Protein AF-A0A1F5YHY7-F1 (afdb_monomer)

Secondary structure (DSSP, 8-state):
-GGGS-HHHHHHHHHHHHHH-SSEEEEEEE-HHHHHHHHHHHHHHHHHHHSS--HHHHHHHHH-PPPHHHHHHHHHHHHHHTT--EEEEEEEEEEHHHHHHHHHHHT---HHHHHIIIIIGGGGHHHHGGG-PSSEEEEEEEEEE-

Organism: NCBI:txid1798369

Radius of gyration: 17.19 Å; Cα contacts (8 Å, |Δi|>4): 206; chains: 1; bounding box: 33×36×45 Å

Nearest PDB structures (foldseek):
  7ebx-assembly1_A  TM=3.531E-01  e=6.482E-02  Bombyx mori

Structure (mmCIF, N/CA/C/O backbone):
data_AF-A0A1F5YHY7-F1
#
_entry.id   AF-A0A1F5YHY7-F1
#
loop_
_atom_site.group_PDB
_atom_site.id
_atom_site.type_symbol
_atom_site.label_atom_id
_atom_site.label_alt_id
_atom_site.label_comp_id
_atom_site.label_asym_id
_atom_site.label_entity_id
_atom_site.label_seq_id
_atom_site.pdbx_PDB_ins_code
_atom_site.Cartn_x
_atom_site.Cartn_y
_atom_site.Cartn_z
_atom_site.occupancy
_atom_site.B_iso_or_equiv
_atom_site.auth_seq_id
_atom_site.auth_comp_id
_atom_site.auth_asym_id
_atom_site.auth_atom_id
_atom_site.pdbx_PDB_model_num
ATOM 1 N N . MET A 1 1 ? -6.661 -0.088 -2.909 1.00 76.06 1 MET A N 1
ATOM 2 C CA . MET A 1 1 ? -7.968 0.614 -2.941 1.00 76.06 1 MET A CA 1
ATOM 3 C C . MET A 1 1 ? -7.874 2.089 -2.531 1.00 76.06 1 MET A C 1
ATOM 5 O O . MET A 1 1 ? -8.292 2.931 -3.315 1.00 76.06 1 MET A O 1
ATOM 9 N N . LEU A 1 2 ? -7.390 2.433 -1.329 1.00 89.44 2 LEU A N 1
ATOM 10 C CA . LEU A 1 2 ? -7.372 3.826 -0.836 1.00 89.44 2 LEU A CA 1
ATOM 11 C C . LEU A 1 2 ? -6.426 4.746 -1.632 1.00 89.44 2 LEU A C 1
ATOM 13 O O . LEU A 1 2 ? -6.673 5.943 -1.764 1.00 89.44 2 LEU A O 1
ATOM 17 N N . GLU A 1 3 ? -5.363 4.171 -2.178 1.00 88.19 3 GLU A N 1
ATOM 18 C CA . GLU A 1 3 ? -4.367 4.778 -3.060 1.00 88.19 3 GLU A CA 1
ATOM 19 C C . GLU A 1 3 ? -4.933 5.197 -4.430 1.00 88.19 3 GLU A C 1
ATOM 21 O O . GLU A 1 3 ? -4.347 6.039 -5.103 1.00 88.19 3 GLU A O 1
ATOM 26 N N . HIS A 1 4 ? -6.119 4.699 -4.802 1.00 90.69 4 HIS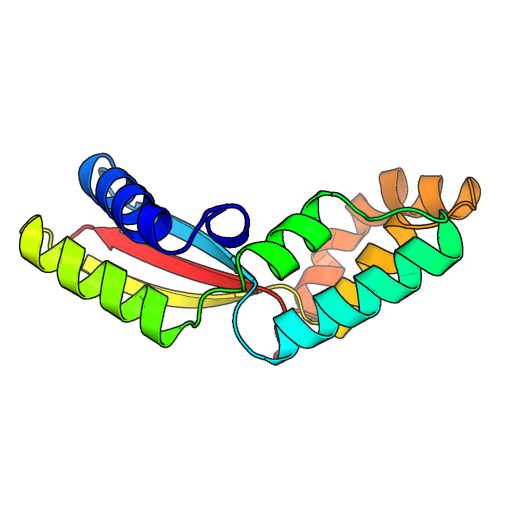 A N 1
ATOM 27 C CA . HIS A 1 4 ? -6.856 5.109 -6.005 1.00 90.69 4 HIS A CA 1
ATOM 28 C C . HIS A 1 4 ? -7.926 6.173 -5.720 1.00 90.69 4 HIS A C 1
ATOM 30 O O . HIS A 1 4 ? -8.725 6.498 -6.595 1.00 90.69 4 HIS A O 1
ATOM 36 N N . MET A 1 5 ? -7.981 6.696 -4.492 1.00 91.38 5 MET A N 1
ATOM 37 C CA . MET A 1 5 ? -8.973 7.681 -4.068 1.00 91.38 5 MET A CA 1
ATOM 38 C C . MET A 1 5 ? -8.293 8.982 -3.646 1.00 91.38 5 MET A C 1
ATOM 40 O O . MET A 1 5 ? -7.256 8.966 -2.973 1.00 91.38 5 MET A O 1
ATOM 44 N N . GLU A 1 6 ? -8.930 10.111 -3.969 1.00 90.00 6 GLU A N 1
ATOM 45 C CA . GLU A 1 6 ? -8.561 11.419 -3.423 1.00 90.00 6 GLU A CA 1
ATOM 46 C C . GLU A 1 6 ? -8.558 11.392 -1.890 1.00 90.00 6 GLU A C 1
ATOM 48 O O . GLU A 1 6 ? -9.425 10.771 -1.268 1.00 90.00 6 GLU A O 1
ATOM 53 N N . SER A 1 7 ? -7.618 12.119 -1.280 1.00 86.31 7 SER A N 1
ATOM 54 C CA . SER A 1 7 ? -7.404 12.123 0.175 1.00 86.31 7 SER A CA 1
ATOM 55 C C . SER A 1 7 ? -8.697 12.350 0.977 1.00 86.31 7 SER A C 1
ATOM 57 O O . SER A 1 7 ? -8.995 11.592 1.900 1.00 86.31 7 SER A O 1
ATOM 59 N N . LYS A 1 8 ? -9.541 13.301 0.542 1.00 88.44 8 LYS A N 1
ATOM 60 C CA . LYS A 1 8 ? -10.834 13.633 1.173 1.00 88.44 8 LYS A CA 1
ATOM 61 C C . LYS A 1 8 ? -11.843 12.475 1.223 1.00 88.44 8 LYS A C 1
ATOM 63 O O . LYS A 1 8 ? -12.742 12.480 2.059 1.00 88.44 8 LYS A O 1
ATOM 68 N N . ASN A 1 9 ? -11.720 11.491 0.331 1.00 93.62 9 ASN A N 1
ATOM 69 C CA . ASN A 1 9 ? -12.654 10.368 0.233 1.00 93.62 9 ASN A CA 1
ATOM 70 C C . ASN A 1 9 ? -12.174 9.132 1.005 1.00 93.62 9 ASN A C 1
ATOM 72 O O . ASN A 1 9 ? -12.981 8.251 1.299 1.00 93.62 9 ASN A O 1
ATOM 76 N N . ARG A 1 10 ? -10.884 9.063 1.363 1.00 93.38 10 ARG A N 1
ATOM 77 C CA . ARG A 1 10 ? -10.297 7.910 2.069 1.00 93.38 10 ARG A CA 1
ATOM 78 C C . ARG A 1 10 ? -10.941 7.697 3.425 1.00 93.38 10 ARG A C 1
ATOM 80 O O . ARG A 1 10 ? -11.286 6.577 3.773 1.00 93.38 10 ARG A O 1
ATOM 87 N N . GLU A 1 11 ? -11.137 8.780 4.165 1.00 94.62 11 GLU A N 1
ATOM 8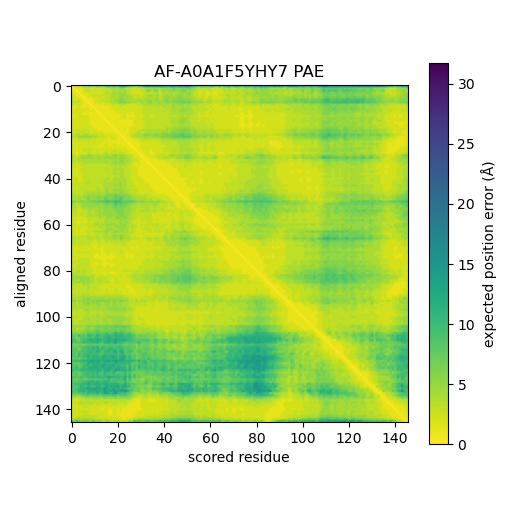8 C CA . GLU A 1 11 ? -11.760 8.724 5.482 1.00 94.62 11 GLU A CA 1
ATOM 89 C C . GLU A 1 11 ? -13.199 8.215 5.417 1.00 94.62 11 GLU A C 1
ATOM 91 O O . GLU A 1 11 ? -13.557 7.321 6.176 1.00 94.62 11 GLU A O 1
ATOM 96 N N . LYS A 1 12 ? -14.000 8.719 4.471 1.00 95.25 12 LYS A N 1
ATOM 97 C CA . LYS A 1 12 ? -15.372 8.238 4.260 1.00 95.25 12 LYS A CA 1
ATOM 98 C C . LYS A 1 12 ? -15.390 6.745 3.932 1.00 95.25 12 LYS A C 1
ATOM 100 O O . LYS A 1 12 ? -16.184 6.008 4.503 1.00 95.25 12 LYS A O 1
ATOM 105 N N . ALA A 1 13 ? -14.479 6.291 3.069 1.00 96.06 13 ALA A N 1
ATOM 106 C CA . ALA A 1 13 ? -14.358 4.877 2.723 1.00 96.06 13 ALA A CA 1
ATOM 107 C C . ALA A 1 13 ? -14.001 4.012 3.943 1.00 96.06 13 ALA A C 1
ATOM 109 O O . ALA A 1 13 ? -14.658 3.004 4.187 1.00 96.06 13 ALA A O 1
ATOM 110 N N . VAL A 1 14 ? -13.007 4.420 4.740 1.00 96.50 14 VAL A N 1
ATOM 111 C CA . VAL A 1 14 ? -12.633 3.710 5.977 1.00 96.50 14 VAL A CA 1
ATOM 112 C C . VAL A 1 14 ? -13.783 3.724 6.989 1.00 96.50 14 VAL A C 1
ATOM 114 O O . VAL A 1 14 ? -14.042 2.708 7.629 1.00 96.50 14 VAL A O 1
ATOM 117 N N . GLY A 1 15 ? -14.503 4.841 7.107 1.00 96.62 15 GLY A N 1
ATOM 118 C CA . GLY A 1 15 ? -15.661 4.977 7.991 1.00 96.62 15 GLY A CA 1
ATOM 119 C C . GLY A 1 15 ? -16.765 3.996 7.632 1.00 96.62 15 GLY A C 1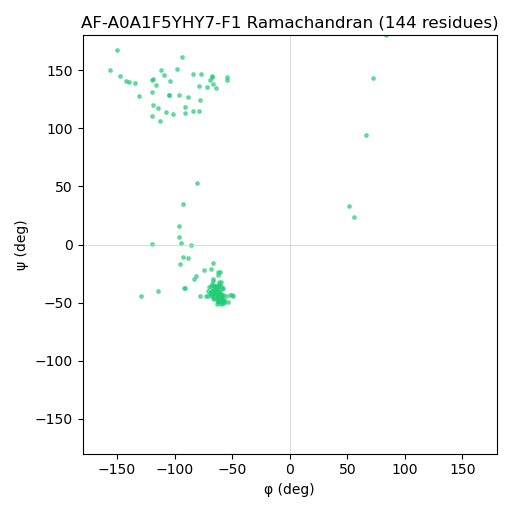
ATOM 120 O O . GLY A 1 15 ? -17.240 3.267 8.500 1.00 96.62 15 GLY A O 1
ATOM 121 N N . GLU A 1 16 ? -17.098 3.895 6.347 1.00 97.56 16 GLU A N 1
ATOM 122 C CA . GLU A 1 16 ? -18.086 2.929 5.874 1.00 97.56 16 GLU A CA 1
ATOM 123 C C . GLU A 1 16 ? -17.627 1.485 6.078 1.00 97.56 16 GLU A C 1
ATOM 125 O O . GLU A 1 16 ? -18.414 0.676 6.565 1.00 97.56 16 GLU A O 1
ATOM 130 N N . MET A 1 17 ? -16.354 1.161 5.814 1.00 96.81 17 MET A N 1
ATOM 131 C CA . MET A 1 17 ? -15.801 -0.170 6.107 1.00 96.81 17 MET A CA 1
ATOM 132 C C . MET A 1 17 ? -15.962 -0.534 7.586 1.00 96.81 17 MET A C 1
ATOM 134 O O . MET A 1 17 ? -16.439 -1.622 7.908 1.00 96.81 17 MET A O 1
ATOM 138 N N . LEU A 1 18 ? -15.598 0.382 8.488 1.00 96.88 18 LEU A N 1
ATOM 139 C CA . LEU A 1 18 ? -15.740 0.186 9.928 1.00 96.88 18 LEU A CA 1
ATOM 140 C C . LEU A 1 18 ? -17.207 0.085 10.341 1.00 96.88 18 LEU A C 1
ATOM 142 O O . LEU A 1 18 ? -17.525 -0.741 11.193 1.00 96.88 18 LEU A O 1
ATOM 146 N N . ARG A 1 19 ? -18.109 0.873 9.745 1.00 97.06 19 ARG A N 1
ATOM 147 C CA . ARG A 1 19 ? -19.549 0.859 10.040 1.00 97.06 19 ARG A CA 1
ATOM 148 C C . ARG A 1 19 ? -20.175 -0.489 9.693 1.00 97.06 19 ARG A C 1
ATOM 150 O O . ARG A 1 19 ? -20.827 -1.081 10.555 1.00 97.06 19 ARG A O 1
ATOM 157 N N . VAL A 1 20 ? -19.946 -0.985 8.475 1.00 96.69 20 VAL A N 1
ATOM 158 C CA . VAL A 1 20 ? -20.611 -2.191 7.943 1.00 96.69 20 VAL A CA 1
ATOM 159 C C . VAL A 1 20 ? -19.983 -3.498 8.417 1.00 96.69 20 VAL A C 1
ATOM 161 O O . VAL A 1 20 ? -20.668 -4.520 8.486 1.00 96.69 20 VAL A O 1
ATOM 164 N N . ALA A 1 21 ? -18.692 -3.496 8.753 1.00 96.94 21 ALA A N 1
ATOM 165 C CA . ALA A 1 21 ? -18.020 -4.707 9.192 1.00 96.94 21 ALA A CA 1
ATOM 166 C C . ALA A 1 21 ? -18.563 -5.204 10.539 1.00 96.94 21 ALA A C 1
ATOM 168 O O . ALA A 1 21 ? -18.793 -4.431 11.475 1.00 96.94 21 ALA A O 1
ATOM 169 N N . ARG A 1 22 ? -18.743 -6.529 10.627 1.00 93.94 22 ARG A N 1
ATOM 170 C CA . ARG A 1 22 ? -19.219 -7.214 11.839 1.00 93.94 22 ARG A CA 1
ATOM 171 C C . ARG A 1 22 ? -18.094 -7.686 12.756 1.00 93.94 22 ARG 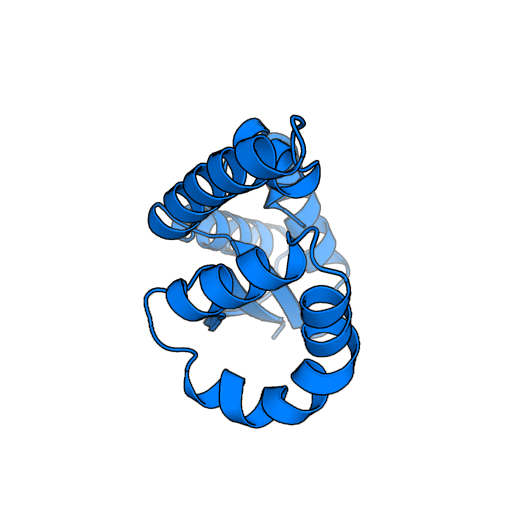A C 1
ATOM 173 O O . ARG A 1 22 ? -18.266 -7.648 13.962 1.00 93.94 22 ARG A O 1
ATOM 180 N N . LYS A 1 23 ? -16.980 -8.163 12.191 1.00 96.25 23 LYS A N 1
ATOM 181 C CA . LYS A 1 23 ? -15.883 -8.784 12.960 1.00 96.25 23 LYS A CA 1
ATOM 182 C C . LYS A 1 23 ? -14.511 -8.205 12.651 1.00 96.25 23 LYS A C 1
ATOM 184 O O . LYS A 1 23 ? -13.731 -7.972 13.562 1.00 96.25 23 LYS A O 1
ATOM 189 N N . LYS A 1 24 ? -14.198 -7.994 11.371 1.00 97.38 24 LYS A N 1
ATOM 190 C CA . LYS A 1 24 ? -12.856 -7.590 10.952 1.00 97.38 24 LYS A CA 1
ATOM 191 C C . LYS A 1 24 ? -12.904 -6.699 9.723 1.00 97.38 24 LYS A C 1
ATOM 193 O O . LYS A 1 24 ? -13.729 -6.919 8.837 1.00 97.38 24 LYS A O 1
ATOM 198 N N . VAL A 1 25 ? -11.995 -5.734 9.664 1.00 97.50 25 VAL A N 1
ATOM 199 C CA . VAL A 1 25 ? -11.676 -4.957 8.463 1.00 97.50 25 VAL A CA 1
ATOM 200 C C . VAL A 1 25 ? -10.208 -5.194 8.131 1.00 97.50 25 VAL A C 1
ATOM 202 O O . VAL A 1 25 ? 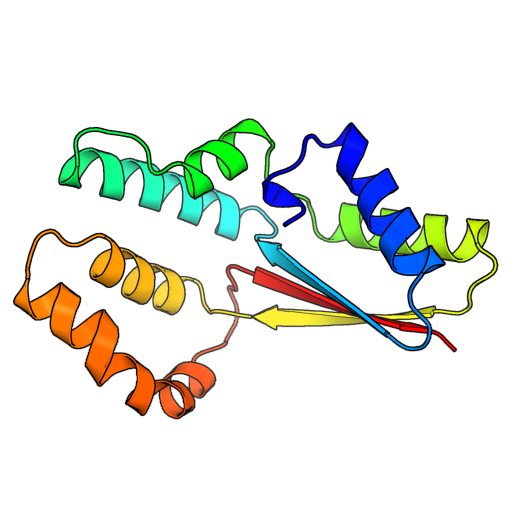-9.349 -5.109 9.007 1.00 97.50 25 VAL A O 1
ATOM 205 N N . ILE A 1 26 ? -9.920 -5.505 6.868 1.00 96.94 26 ILE A N 1
ATOM 206 C CA . ILE A 1 26 ? -8.555 -5.668 6.365 1.00 96.94 26 ILE A CA 1
ATOM 207 C C . ILE A 1 26 ? -8.338 -4.624 5.279 1.00 96.94 26 ILE A C 1
ATOM 209 O O . ILE A 1 26 ? -9.048 -4.614 4.276 1.00 96.94 26 ILE A O 1
ATOM 213 N N . ILE A 1 27 ? -7.358 -3.747 5.480 1.00 96.00 27 ILE A N 1
ATOM 214 C CA . ILE A 1 27 ? -7.004 -2.705 4.517 1.00 96.00 27 ILE A CA 1
ATOM 215 C C . ILE A 1 27 ? -5.556 -2.924 4.096 1.00 96.00 27 ILE A C 1
ATOM 217 O O . ILE A 1 27 ? -4.640 -2.727 4.889 1.00 96.00 27 ILE A O 1
ATOM 221 N N . ALA A 1 28 ? -5.351 -3.334 2.847 1.00 94.50 28 ALA A N 1
ATOM 222 C CA . ALA A 1 28 ? -4.030 -3.467 2.245 1.00 94.50 28 ALA A CA 1
ATOM 223 C C . ALA A 1 28 ? -3.793 -2.311 1.271 1.00 94.50 28 ALA A C 1
ATOM 225 O O . ALA A 1 28 ? -4.634 -2.039 0.410 1.00 94.50 28 ALA A O 1
ATOM 226 N N . LEU A 1 29 ? -2.665 -1.623 1.425 1.00 94.50 29 LEU A N 1
ATOM 227 C CA . LEU A 1 29 ? -2.324 -0.459 0.611 1.00 94.50 29 LEU A CA 1
ATOM 228 C C . LEU A 1 29 ? -0.806 -0.224 0.556 1.00 94.50 29 LEU A C 1
ATOM 230 O O . LEU A 1 29 ? -0.111 -0.530 1.532 1.00 94.50 29 LEU A O 1
ATOM 234 N N . PRO A 1 30 ? -0.283 0.340 -0.545 1.00 94.50 30 PRO A N 1
ATOM 235 C CA . PRO A 1 30 ? 1.075 0.857 -0.579 1.00 94.50 30 PRO A CA 1
ATOM 236 C C . PRO A 1 30 ? 1.225 2.038 0.387 1.00 94.50 30 PRO A C 1
ATOM 238 O O . PRO A 1 30 ? 0.354 2.908 0.454 1.00 94.50 30 PRO A O 1
ATOM 241 N N . CYS A 1 31 ? 2.303 2.047 1.175 1.00 92.12 31 CYS A N 1
ATOM 242 C CA . CYS A 1 31 ? 2.499 3.035 2.238 1.00 92.12 31 CYS A CA 1
ATOM 243 C C . CYS A 1 31 ? 3.948 3.528 2.322 1.00 92.12 31 CYS A C 1
ATOM 245 O O . CYS A 1 31 ? 4.896 2.747 2.275 1.00 92.12 31 CYS A O 1
ATOM 247 N N . GLY A 1 32 ? 4.109 4.831 2.560 1.00 88.19 32 GLY A N 1
ATOM 248 C CA . GLY A 1 32 ? 5.395 5.438 2.897 1.00 88.19 32 GLY A CA 1
ATOM 249 C C . GLY A 1 32 ? 6.286 5.779 1.698 1.00 88.19 32 GLY A C 1
ATOM 250 O O . GLY A 1 32 ? 5.938 5.588 0.533 1.00 88.19 32 GLY A O 1
ATOM 251 N N . LYS A 1 33 ? 7.465 6.337 2.004 1.00 91.00 33 LYS A N 1
ATOM 252 C CA . LYS A 1 33 ? 8.389 6.898 1.001 1.00 91.00 33 LYS A CA 1
ATOM 253 C C . LYS A 1 33 ? 8.960 5.848 0.050 1.00 91.00 33 LYS A C 1
ATOM 255 O O . LYS A 1 33 ? 9.152 6.140 -1.122 1.00 91.00 33 LYS A O 1
ATOM 260 N N . GLN A 1 34 ? 9.224 4.643 0.547 1.00 91.69 34 GLN A N 1
ATOM 261 C CA . G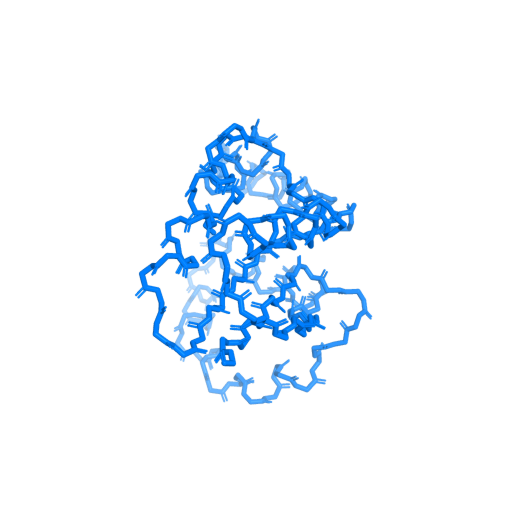LN A 1 34 ? 9.822 3.583 -0.263 1.00 91.69 34 GLN A CA 1
ATOM 262 C C . GLN A 1 34 ? 8.830 3.041 -1.300 1.00 91.69 34 GLN A C 1
ATOM 264 O O . GLN A 1 34 ? 9.205 2.861 -2.452 1.00 91.69 34 GLN A O 1
ATOM 269 N N . ALA A 1 35 ? 7.554 2.878 -0.929 1.00 93.50 35 ALA A N 1
ATOM 270 C CA . ALA A 1 35 ? 6.505 2.514 -1.878 1.00 93.50 35 ALA A CA 1
ATOM 271 C C . ALA A 1 35 ? 6.316 3.587 -2.961 1.00 93.50 35 ALA A C 1
ATOM 273 O O . ALA A 1 35 ? 6.163 3.260 -4.133 1.00 93.50 35 ALA A O 1
ATOM 274 N N . LYS A 1 36 ? 6.408 4.871 -2.584 1.00 93.81 36 LYS A N 1
ATOM 275 C CA . LYS A 1 36 ? 6.343 5.985 -3.539 1.00 93.81 36 LYS A CA 1
ATOM 276 C C . LYS A 1 36 ? 7.510 5.954 -4.531 1.00 93.81 36 LYS A C 1
ATOM 278 O O . LYS A 1 36 ? 7.288 6.075 -5.728 1.00 93.81 36 LYS A O 1
ATOM 283 N N . ALA A 1 37 ? 8.733 5.759 -4.039 1.00 94.31 37 ALA A N 1
ATOM 284 C CA . ALA A 1 37 ? 9.913 5.649 -4.895 1.00 94.31 37 ALA A CA 1
ATOM 285 C C . ALA A 1 37 ? 9.825 4.442 -5.848 1.00 94.31 37 ALA A C 1
ATOM 287 O O . ALA A 1 37 ? 10.276 4.518 -6.990 1.00 94.31 37 ALA A O 1
ATOM 288 N N . GLU A 1 38 ? 9.224 3.337 -5.399 1.00 95.19 38 GLU A N 1
ATOM 289 C CA . GLU A 1 38 ? 8.979 2.172 -6.250 1.00 95.19 38 GLU A CA 1
ATOM 290 C C . GLU A 1 38 ? 7.940 2.463 -7.344 1.00 95.19 38 GLU A C 1
ATOM 292 O O . GLU A 1 38 ? 8.189 2.156 -8.508 1.00 95.19 38 GLU A O 1
ATOM 297 N N . ASP A 1 39 ? 6.829 3.129 -7.015 1.00 94.94 39 ASP A N 1
ATOM 298 C CA . ASP A 1 39 ? 5.826 3.565 -7.999 1.00 94.94 39 ASP A CA 1
ATOM 299 C C . ASP A 1 39 ? 6.431 4.529 -9.042 1.00 94.94 39 ASP A C 1
ATOM 301 O O . ASP A 1 39 ? 6.176 4.403 -10.244 1.00 94.94 39 ASP A O 1
ATOM 305 N N . GLU A 1 40 ? 7.286 5.465 -8.620 1.00 94.44 40 GLU A N 1
ATOM 306 C CA . GLU A 1 40 ? 8.019 6.371 -9.516 1.00 94.44 40 GLU A CA 1
ATOM 307 C C . GLU A 1 40 ? 8.965 5.597 -10.449 1.00 94.44 40 GLU A C 1
ATOM 309 O O . GLU A 1 40 ? 8.947 5.803 -11.667 1.00 94.44 40 GLU A O 1
ATOM 314 N N . PHE A 1 41 ? 9.737 4.648 -9.909 1.00 95.38 41 PHE A N 1
ATOM 315 C CA . PHE A 1 41 ? 10.616 3.782 -10.697 1.00 95.38 41 PHE A CA 1
ATOM 316 C C . PHE A 1 41 ? 9.833 2.966 -11.736 1.00 95.38 41 PHE A C 1
ATOM 318 O O . PHE A 1 41 ? 10.193 2.940 -12.917 1.00 95.38 41 PHE A O 1
ATOM 325 N N . LEU A 1 42 ? 8.740 2.322 -11.319 1.00 95.06 42 LEU A N 1
ATOM 326 C CA . LEU A 1 42 ? 7.896 1.511 -12.195 1.00 95.06 42 LEU A CA 1
ATOM 327 C C . LEU A 1 42 ? 7.178 2.357 -13.251 1.00 95.06 42 LEU A C 1
ATOM 329 O O . LEU A 1 42 ? 6.982 1.885 -14.370 1.00 95.06 42 LEU A O 1
ATOM 333 N N . THR A 1 43 ? 6.846 3.615 -12.945 1.00 94.94 43 THR A N 1
ATOM 334 C CA . THR A 1 43 ? 6.313 4.570 -13.931 1.00 94.94 43 THR A CA 1
ATOM 335 C C . THR A 1 43 ? 7.305 4.775 -15.070 1.00 94.94 43 THR A C 1
ATOM 337 O O . THR A 1 43 ? 6.947 4.626 -16.240 1.00 94.94 43 THR A O 1
ATOM 340 N N . VAL A 1 44 ? 8.565 5.077 -14.739 1.00 95.19 44 VAL A N 1
ATOM 341 C CA . VAL A 1 44 ? 9.625 5.275 -15.738 1.00 95.19 44 VAL A CA 1
ATOM 342 C C . VAL A 1 44 ? 9.859 3.987 -16.524 1.00 95.19 44 VAL A C 1
ATOM 344 O O . VAL A 1 44 ? 9.863 4.015 -17.754 1.00 95.19 44 VAL A O 1
ATOM 347 N N . TYR A 1 45 ? 9.979 2.850 -15.835 1.00 94.75 45 TYR A N 1
ATOM 348 C CA . TYR A 1 45 ? 10.181 1.548 -16.472 1.00 94.75 45 TYR A CA 1
ATOM 349 C C . TYR A 1 45 ? 9.065 1.214 -17.472 1.00 94.75 45 TYR A C 1
ATOM 351 O O . TYR A 1 45 ? 9.341 0.864 -18.619 1.00 94.75 45 TYR A O 1
ATOM 359 N N . TYR A 1 46 ? 7.802 1.370 -17.071 1.00 93.81 46 TYR A N 1
ATOM 360 C CA . TYR A 1 46 ? 6.663 1.058 -17.928 1.00 93.81 46 TYR A CA 1
ATOM 361 C C . TYR A 1 46 ? 6.561 2.006 -19.128 1.00 93.81 46 TYR A C 1
ATOM 363 O O . TYR A 1 46 ? 6.290 1.552 -20.241 1.00 93.81 46 TYR A O 1
ATOM 371 N N . ARG A 1 47 ? 6.839 3.305 -18.944 1.00 94.12 47 ARG A N 1
ATOM 372 C CA . ARG A 1 47 ? 6.888 4.272 -20.053 1.00 94.12 47 ARG A CA 1
ATOM 373 C C . ARG A 1 47 ? 7.961 3.918 -21.077 1.00 94.12 47 ARG A C 1
ATOM 375 O O . ARG A 1 47 ? 7.684 3.997 -22.269 1.00 94.12 47 ARG A O 1
ATOM 382 N N . LEU A 1 48 ? 9.144 3.489 -20.635 1.00 93.31 48 LEU A N 1
ATOM 383 C CA . LEU A 1 48 ? 10.208 3.038 -21.539 1.00 93.31 48 LEU A CA 1
ATOM 384 C C . LEU A 1 48 ? 9.780 1.810 -22.353 1.00 93.31 48 LEU A C 1
ATOM 386 O O . LEU A 1 48 ? 10.118 1.703 -23.527 1.00 93.31 48 LEU A O 1
ATOM 390 N N . GLN A 1 49 ? 9.010 0.899 -21.751 1.00 90.56 49 GLN A N 1
ATOM 391 C CA . GLN A 1 49 ? 8.541 -0.307 -22.431 1.00 90.56 49 GLN A CA 1
ATOM 392 C C . GLN A 1 49 ? 7.355 -0.039 -23.366 1.00 90.56 49 GLN A C 1
ATOM 394 O O . GLN A 1 49 ? 7.347 -0.549 -24.482 1.00 90.56 49 GLN A O 1
ATOM 399 N N . PHE A 1 50 ? 6.352 0.741 -22.954 1.00 92.50 50 PHE A N 1
ATOM 400 C CA . PHE A 1 50 ? 5.053 0.835 -23.642 1.00 92.50 50 PHE A CA 1
ATOM 401 C C . PHE A 1 50 ? 4.692 2.233 -24.158 1.00 92.50 50 PHE A C 1
ATOM 403 O O . PHE A 1 50 ? 3.609 2.393 -24.718 1.00 92.50 50 PHE A O 1
ATOM 410 N N . SER A 1 51 ? 5.555 3.235 -23.965 1.00 93.19 51 SER A N 1
ATOM 411 C CA . SER A 1 51 ? 5.354 4.630 -24.402 1.00 93.19 51 SER A CA 1
ATOM 412 C C . SER A 1 51 ? 4.059 5.277 -23.888 1.00 93.19 51 SER A C 1
ATOM 414 O O . SER A 1 51 ? 3.542 6.217 -24.482 1.00 93.19 51 SER A O 1
ATOM 416 N N . ARG A 1 52 ? 3.519 4.773 -22.774 1.00 92.31 52 ARG A N 1
ATOM 417 C CA . ARG A 1 52 ? 2.304 5.269 -22.115 1.00 92.31 52 ARG A CA 1
ATOM 418 C C . ARG A 1 52 ? 2.380 5.028 -20.614 1.00 92.31 52 ARG A C 1
ATOM 420 O O .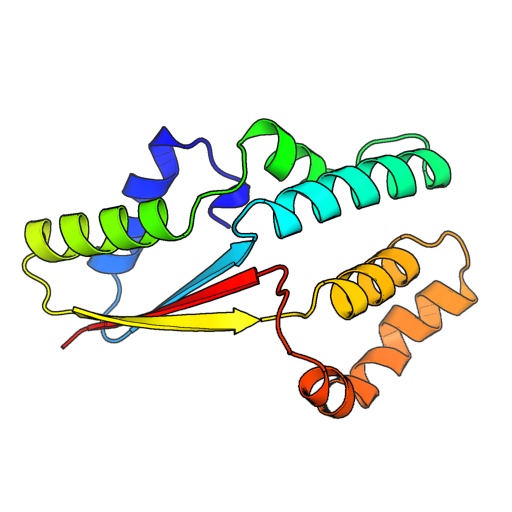 ARG A 1 52 ? 3.213 4.250 -20.158 1.00 92.31 52 ARG A O 1
ATOM 427 N N . ASP A 1 53 ? 1.481 5.648 -19.863 1.00 91.62 53 ASP A N 1
ATOM 428 C CA . ASP A 1 53 ? 1.357 5.421 -18.425 1.00 91.62 53 ASP A CA 1
ATOM 429 C C . ASP A 1 53 ? 0.643 4.113 -18.081 1.00 91.62 53 ASP A C 1
ATOM 431 O O . ASP A 1 53 ? -0.295 3.687 -18.762 1.00 91.62 53 ASP A O 1
ATOM 435 N N . TYR A 1 54 ? 1.059 3.492 -16.976 1.00 91.69 54 TYR A N 1
ATOM 436 C CA . TYR A 1 54 ? 0.288 2.421 -16.358 1.00 91.69 54 TYR A CA 1
ATOM 437 C C . TYR A 1 54 ? -0.772 3.032 -15.442 1.00 91.69 54 TYR A C 1
ATOM 439 O O . TYR A 1 54 ? -0.442 3.663 -14.439 1.00 91.69 54 TYR A O 1
ATOM 447 N N . ILE A 1 55 ? -2.047 2.839 -15.791 1.00 90.81 55 ILE A N 1
ATOM 448 C CA . ILE A 1 55 ? -3.192 3.542 -15.187 1.00 90.81 55 ILE A CA 1
ATOM 449 C C . ILE A 1 55 ? -3.188 3.457 -13.653 1.00 90.81 55 ILE A C 1
ATOM 451 O O . ILE A 1 55 ? -3.407 4.466 -12.987 1.00 90.81 55 ILE A O 1
ATOM 455 N N . PHE A 1 56 ? -2.901 2.282 -13.087 1.00 88.62 56 PHE A N 1
ATOM 456 C CA . PHE A 1 56 ? -2.927 2.083 -11.635 1.00 88.62 56 PHE A CA 1
ATOM 457 C C . PHE A 1 56 ? -1.847 2.896 -10.911 1.00 88.62 56 PHE A C 1
ATOM 459 O O . PHE A 1 56 ? -2.157 3.611 -9.963 1.00 88.62 56 PHE A O 1
ATOM 466 N N . ILE A 1 57 ? -0.605 2.866 -11.400 1.00 89.88 57 ILE A N 1
ATOM 467 C CA . ILE A 1 57 ? 0.497 3.630 -10.795 1.00 89.88 57 ILE A CA 1
ATOM 468 C C . ILE A 1 57 ? 0.308 5.134 -11.033 1.00 89.88 57 ILE A C 1
ATOM 470 O O . ILE A 1 57 ? 0.544 5.946 -10.141 1.00 89.88 57 ILE A O 1
ATOM 474 N N . ALA A 1 58 ? -0.204 5.527 -12.203 1.00 90.81 58 ALA A N 1
ATOM 475 C CA . ALA A 1 58 ? -0.534 6.923 -12.478 1.00 90.81 58 ALA A CA 1
ATOM 476 C C . ALA A 1 58 ? -1.564 7.478 -11.475 1.00 90.81 58 ALA A C 1
ATOM 478 O O . ALA A 1 58 ? -1.439 8.617 -11.024 1.00 90.81 58 ALA A O 1
ATOM 479 N N . GLN A 1 59 ? -2.551 6.670 -11.070 1.00 90.31 59 GLN A N 1
ATOM 480 C CA . GLN A 1 59 ? -3.504 7.045 -10.021 1.00 90.31 59 GLN A CA 1
ATOM 481 C C . GLN A 1 59 ? -2.837 7.185 -8.649 1.00 90.31 59 GLN A C 1
ATOM 483 O O . GLN A 1 59 ? -3.132 8.152 -7.948 1.00 90.31 59 GLN A O 1
ATOM 488 N N . HIS A 1 60 ? -1.919 6.284 -8.283 1.00 92.12 60 HIS A N 1
ATOM 489 C CA . HIS A 1 60 ? -1.168 6.395 -7.026 1.00 92.12 60 HIS A CA 1
ATOM 490 C C . HIS A 1 60 ? -0.372 7.700 -6.966 1.00 92.12 60 HIS A C 1
ATOM 492 O O . HIS A 1 60 ? -0.426 8.418 -5.968 1.00 92.12 60 HIS A O 1
ATOM 498 N N . ASN A 1 61 ? 0.312 8.042 -8.060 1.00 87.81 61 ASN A N 1
ATOM 499 C CA . ASN A 1 61 ? 1.081 9.279 -8.170 1.00 87.81 61 ASN A CA 1
ATOM 500 C C . ASN A 1 61 ? 0.173 10.512 -8.097 1.00 87.81 61 ASN A C 1
ATOM 502 O O . ASN A 1 61 ? 0.496 11.477 -7.407 1.00 87.81 61 ASN A O 1
ATOM 506 N N . ARG A 1 62 ? -0.992 10.465 -8.758 1.00 91.81 62 ARG A N 1
ATOM 507 C CA . ARG A 1 62 ? -1.968 11.563 -8.766 1.00 91.81 62 ARG A CA 1
ATOM 508 C C . ARG A 1 62 ? -2.592 11.808 -7.394 1.00 91.81 62 ARG A C 1
ATOM 510 O O . ARG A 1 62 ? -2.742 12.957 -6.993 1.00 91.81 62 ARG A O 1
ATOM 517 N N . TYR A 1 63 ? -3.010 10.754 -6.697 1.00 91.44 63 TYR A N 1
ATOM 518 C CA . TYR A 1 63 ? -3.720 10.884 -5.421 1.00 91.44 63 TYR A CA 1
ATOM 519 C C . TYR A 1 63 ? -2.796 10.847 -4.202 1.00 91.44 63 TYR A C 1
ATOM 521 O O . TYR A 1 63 ? -3.230 11.159 -3.091 1.00 91.44 63 TYR A O 1
ATOM 529 N N . GLY A 1 64 ? -1.531 10.488 -4.409 1.00 91.25 64 GLY A N 1
ATOM 530 C CA . GLY A 1 64 ? -0.513 10.336 -3.384 1.00 91.25 64 GLY A CA 1
ATOM 531 C C . GLY A 1 64 ? -0.734 9.094 -2.528 1.00 91.25 64 GLY A C 1
ATOM 532 O O . GLY A 1 64 ? -1.860 8.755 -2.159 1.00 91.25 64 GLY A O 1
ATOM 533 N N . LEU A 1 65 ? 0.349 8.433 -2.136 1.00 92.38 65 LEU A N 1
ATOM 534 C CA . LEU A 1 65 ? 0.248 7.309 -1.217 1.00 92.38 65 LEU A CA 1
ATOM 535 C C . LEU A 1 65 ? -0.100 7.790 0.198 1.00 92.38 65 LEU A C 1
ATOM 537 O O . LEU A 1 65 ? 0.455 8.786 0.668 1.00 92.38 65 LEU A O 1
ATOM 541 N N . PRO A 1 66 ? -1.031 7.122 0.891 1.00 90.38 66 PRO A N 1
ATOM 542 C CA . PRO A 1 66 ? -1.322 7.437 2.281 1.00 90.38 66 PRO A CA 1
ATOM 543 C C . PRO A 1 66 ? -0.131 7.085 3.187 1.00 90.38 66 PRO A C 1
ATOM 545 O O . PRO A 1 66 ? 0.570 6.093 2.983 1.00 90.38 66 PRO A O 1
ATOM 548 N N . ASP A 1 67 ? 0.075 7.897 4.223 1.00 90.56 67 ASP A N 1
ATOM 549 C CA . ASP A 1 67 ? 1.036 7.592 5.279 1.00 90.56 67 ASP A CA 1
ATOM 550 C C . ASP A 1 67 ? 0.418 6.670 6.336 1.00 90.56 67 ASP A C 1
ATOM 552 O O . ASP A 1 67 ? -0.769 6.746 6.667 1.00 90.56 67 ASP A O 1
ATOM 556 N N . CYS A 1 68 ? 1.244 5.803 6.910 1.00 91.75 68 CYS A N 1
ATOM 557 C CA . CYS A 1 68 ? 0.788 4.784 7.839 1.00 91.75 68 CYS A CA 1
ATOM 558 C C . CYS A 1 68 ? 0.278 5.397 9.147 1.00 91.75 68 CYS A C 1
ATOM 560 O O . CYS A 1 68 ? -0.687 4.887 9.720 1.00 91.75 68 CYS A O 1
ATOM 562 N N . LYS A 1 69 ? 0.865 6.512 9.607 1.00 92.81 69 LYS A N 1
ATOM 563 C CA . LYS A 1 69 ? 0.367 7.250 10.776 1.00 92.81 69 LYS A CA 1
ATOM 564 C C . LYS A 1 69 ? -0.981 7.891 10.468 1.00 92.81 69 LYS A C 1
ATOM 566 O O . LYS A 1 69 ? -1.884 7.819 11.299 1.00 92.81 69 LYS A O 1
ATOM 571 N N . THR A 1 70 ? -1.150 8.443 9.265 1.00 91.88 70 THR A N 1
ATOM 572 C CA . THR A 1 70 ? -2.431 9.004 8.813 1.00 91.88 70 THR A CA 1
ATOM 573 C C . THR A 1 70 ? -3.530 7.945 8.807 1.00 91.88 70 THR A C 1
ATOM 575 O O . THR A 1 70 ? -4.595 8.180 9.371 1.00 91.88 70 THR A O 1
ATOM 578 N N . VAL A 1 71 ? -3.270 6.756 8.252 1.00 93.69 71 VAL A N 1
ATOM 579 C CA . VAL A 1 71 ? -4.256 5.660 8.230 1.00 93.69 71 VAL A CA 1
ATOM 580 C C . VAL A 1 71 ? -4.618 5.205 9.647 1.00 93.69 71 VAL A C 1
ATOM 582 O O . VAL A 1 71 ? -5.802 5.080 9.955 1.00 93.69 71 VAL A O 1
ATOM 585 N N . ARG A 1 72 ? -3.633 5.032 10.545 1.00 95.19 72 ARG A N 1
ATOM 586 C CA . ARG A 1 72 ? -3.903 4.695 11.959 1.00 95.19 72 ARG A CA 1
ATOM 587 C C . ARG A 1 72 ? -4.760 5.751 12.656 1.00 95.19 72 ARG A C 1
ATOM 589 O O . ARG A 1 72 ? -5.689 5.393 13.373 1.00 95.19 72 ARG A O 1
ATOM 596 N N . SER A 1 73 ? -4.459 7.029 12.436 1.00 95.00 73 SER A N 1
ATOM 597 C CA . SER A 1 73 ? -5.209 8.147 13.017 1.00 95.00 73 SER A CA 1
ATOM 598 C C . SER A 1 73 ? -6.663 8.165 12.535 1.00 95.00 73 SER A C 1
ATOM 600 O O . SER A 1 73 ? -7.581 8.268 13.349 1.00 95.00 73 SER A O 1
ATOM 602 N N . ILE A 1 74 ? -6.883 7.966 11.228 1.00 95.38 74 ILE A N 1
ATOM 603 C CA . ILE A 1 74 ? -8.222 7.845 10.635 1.00 95.38 74 ILE A CA 1
ATOM 604 C C . ILE A 1 74 ? -9.001 6.702 11.294 1.00 95.38 74 ILE A C 1
ATOM 606 O O . ILE A 1 74 ? -10.116 6.925 11.759 1.00 95.38 74 ILE A O 1
ATOM 610 N N . ILE A 1 75 ? -8.409 5.505 11.388 1.00 96.38 75 ILE A N 1
ATOM 611 C CA . ILE A 1 75 ? -9.055 4.342 12.015 1.00 96.38 75 ILE A CA 1
ATOM 612 C C . ILE A 1 75 ? -9.410 4.651 13.472 1.00 96.38 75 ILE A C 1
ATOM 614 O O . ILE A 1 75 ? -10.558 4.481 13.863 1.00 96.38 75 ILE A O 1
ATOM 618 N N . SER A 1 76 ? -8.456 5.158 14.259 1.00 96.38 76 SER A N 1
ATOM 619 C CA . SER A 1 76 ? -8.664 5.458 15.681 1.00 96.38 76 SER A CA 1
ATOM 620 C C . SER A 1 76 ? -9.809 6.448 15.903 1.00 96.38 76 SER A C 1
ATOM 622 O O . SER A 1 76 ? -10.690 6.205 16.728 1.00 96.38 76 SER A O 1
ATOM 624 N N . ARG A 1 77 ? -9.820 7.556 15.153 1.00 96.56 77 ARG A N 1
ATOM 625 C CA . ARG A 1 77 ? -10.854 8.589 15.272 1.00 96.56 77 ARG A CA 1
ATOM 626 C C . ARG A 1 77 ? -12.227 8.072 14.849 1.00 96.56 77 ARG A C 1
ATOM 628 O O . ARG A 1 77 ? -13.218 8.342 15.523 1.00 96.56 77 ARG A O 1
ATOM 635 N N . LEU A 1 78 ? -12.294 7.310 13.758 1.00 97.00 78 LEU A N 1
ATOM 636 C CA . LEU A 1 78 ? -13.556 6.756 13.274 1.00 97.00 78 LEU A CA 1
ATOM 637 C C . LEU A 1 78 ? -14.105 5.683 14.216 1.00 97.00 78 LEU A C 1
ATOM 639 O O . LEU A 1 78 ? -15.295 5.722 14.520 1.00 97.00 78 LEU A O 1
ATOM 643 N N . SER A 1 79 ? -13.259 4.796 14.748 1.00 95.56 79 SER A N 1
ATOM 644 C CA . SER A 1 79 ? -13.653 3.816 15.768 1.00 95.56 79 SER A CA 1
ATOM 645 C C . SER A 1 79 ? -14.281 4.490 16.990 1.00 95.56 79 SER A C 1
ATOM 647 O O . SER A 1 79 ? -15.347 4.066 17.437 1.00 95.56 79 SER A O 1
ATOM 649 N N . GLN A 1 80 ? -13.682 5.585 17.478 1.00 95.31 80 GLN A N 1
ATOM 650 C CA . GLN A 1 80 ? -14.247 6.388 18.568 1.00 95.31 80 GLN A CA 1
ATOM 651 C C . GLN A 1 80 ? -15.604 6.995 18.187 1.00 95.31 80 GLN A C 1
ATOM 653 O O . GLN A 1 80 ? -16.567 6.848 18.937 1.00 95.31 80 GLN A O 1
ATOM 658 N N . SER A 1 81 ? -15.709 7.619 17.007 1.00 96.44 81 SER A N 1
ATOM 659 C CA . SER A 1 81 ? -16.964 8.235 16.544 1.00 96.44 81 SER A CA 1
ATOM 660 C C . SER A 1 81 ? -18.106 7.223 16.381 1.00 96.44 81 SER A C 1
ATOM 662 O O . SER A 1 81 ? -19.253 7.521 16.700 1.00 96.44 81 SER A O 1
ATOM 664 N N . LEU A 1 82 ? -17.781 5.999 15.955 1.00 95.75 82 LEU A N 1
ATOM 665 C CA . LEU A 1 82 ? -18.723 4.895 15.769 1.00 95.75 82 LEU A CA 1
ATOM 666 C C . LEU A 1 82 ? -18.976 4.104 17.061 1.00 95.75 82 LEU A C 1
ATOM 668 O O . LEU A 1 82 ? -19.729 3.132 17.030 1.00 95.75 82 LEU A O 1
ATOM 672 N N . ARG A 1 83 ? -18.334 4.482 18.178 1.00 95.25 83 ARG A N 1
ATOM 673 C CA . ARG A 1 83 ? -18.363 3.761 19.463 1.00 95.25 83 ARG A CA 1
ATOM 674 C C . ARG A 1 83 ? -18.021 2.270 19.322 1.00 95.25 83 ARG A C 1
ATOM 676 O O . ARG A 1 83 ? -18.546 1.439 20.058 1.00 95.25 83 ARG A O 1
ATOM 683 N N . LYS A 1 84 ? -17.138 1.925 18.379 1.00 93.44 84 LYS A N 1
ATOM 684 C CA . LYS A 1 84 ? -16.646 0.556 18.183 1.00 93.44 84 LYS A CA 1
ATOM 685 C C . LYS A 1 84 ? -15.319 0.377 18.907 1.00 93.44 84 LYS A C 1
ATOM 687 O O . LYS A 1 84 ? -14.380 1.145 18.698 1.00 93.44 84 LYS A O 1
ATOM 692 N N . LYS A 1 85 ? -15.222 -0.667 19.730 1.00 94.38 85 LYS A N 1
ATOM 693 C CA . LYS A 1 85 ? -13.954 -1.078 20.328 1.00 94.38 85 LYS A CA 1
ATOM 694 C C . LYS A 1 85 ? -13.156 -1.834 19.268 1.00 94.38 85 LYS A C 1
ATOM 696 O O . LYS A 1 85 ? -13.661 -2.779 18.671 1.00 94.38 85 LYS A O 1
ATOM 701 N N . THR A 1 86 ? -11.929 -1.396 18.993 1.00 95.69 86 THR A N 1
ATOM 702 C CA . THR A 1 86 ? -11.119 -1.976 17.912 1.00 95.69 86 THR A CA 1
ATOM 703 C C . THR A 1 86 ? -9.692 -2.255 18.349 1.00 95.69 86 THR A C 1
ATOM 705 O O . THR A 1 86 ? -9.075 -1.399 18.981 1.00 95.69 86 THR A O 1
ATOM 708 N N . ALA A 1 87 ? -9.145 -3.397 17.941 1.00 96.62 87 ALA A N 1
ATOM 709 C CA . ALA A 1 87 ? -7.718 -3.692 18.016 1.00 96.62 87 ALA A CA 1
ATOM 710 C C . ALA A 1 87 ? -7.104 -3.592 16.613 1.00 96.62 87 ALA A C 1
ATOM 712 O O . ALA A 1 87 ? -7.624 -4.174 15.664 1.00 96.62 87 ALA A O 1
ATOM 713 N N . VAL A 1 88 ? -6.014 -2.833 16.466 1.00 96.62 88 VAL A N 1
ATOM 714 C CA . VAL A 1 88 ? -5.365 -2.603 15.165 1.00 96.62 88 VAL A CA 1
ATOM 715 C C . VAL A 1 88 ? -3.978 -3.229 15.165 1.00 96.62 88 VAL A C 1
ATOM 717 O O . VAL A 1 88 ? -3.095 -2.803 15.908 1.00 96.62 88 VAL A O 1
ATOM 720 N N . SER A 1 89 ? -3.771 -4.197 14.281 1.00 96.75 89 SER A N 1
ATOM 721 C CA . SER A 1 89 ? -2.467 -4.774 13.958 1.00 96.75 89 SER A CA 1
ATOM 722 C C . SER A 1 89 ? -2.046 -4.349 12.550 1.00 96.75 89 SER A C 1
ATOM 724 O O . SER A 1 89 ? -2.885 -4.130 11.674 1.00 96.75 89 SER A O 1
ATOM 726 N N . VAL A 1 90 ? -0.743 -4.157 12.335 1.00 94.75 90 VAL A N 1
ATOM 727 C CA . VAL A 1 90 ? -0.203 -3.743 11.033 1.00 94.75 90 VAL A CA 1
ATOM 728 C C . VAL A 1 90 ? 0.950 -4.646 10.656 1.00 94.75 90 VAL A C 1
ATOM 730 O O . VAL A 1 90 ? 1.894 -4.785 11.430 1.00 94.75 90 VAL A O 1
ATOM 733 N N . TYR A 1 91 ? 0.879 -5.202 9.454 1.00 93.06 91 TYR A N 1
ATOM 734 C CA . TYR A 1 91 ? 1.872 -6.120 8.915 1.00 93.06 91 TYR A CA 1
ATOM 735 C C . TYR A 1 91 ? 2.479 -5.551 7.637 1.00 93.06 91 TYR A C 1
ATOM 737 O O . TYR A 1 91 ? 1.778 -4.939 6.826 1.00 93.06 91 TYR A O 1
ATOM 745 N N . GLY A 1 92 ? 3.783 -5.751 7.461 1.00 91.50 92 GLY A N 1
ATOM 746 C CA . GLY A 1 92 ? 4.435 -5.583 6.169 1.00 91.50 92 GLY A CA 1
ATOM 747 C C . GLY A 1 92 ? 3.995 -6.684 5.211 1.00 91.50 92 GLY A C 1
ATOM 748 O O . GLY A 1 92 ? 3.798 -7.828 5.619 1.00 91.50 92 GLY A O 1
ATOM 749 N N . ASN A 1 93 ? 3.806 -6.340 3.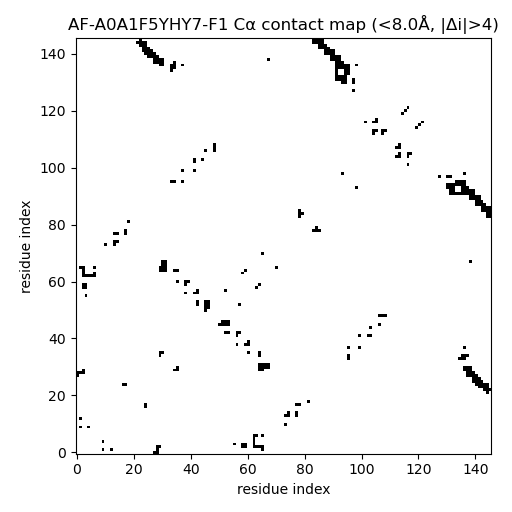944 1.00 90.75 93 ASN A N 1
ATOM 750 C CA . ASN A 1 93 ? 3.546 -7.314 2.899 1.00 90.75 93 ASN A CA 1
ATOM 751 C C . ASN A 1 93 ? 4.247 -6.896 1.616 1.00 90.75 93 ASN A C 1
ATOM 753 O O . ASN A 1 93 ? 4.188 -5.726 1.238 1.00 90.75 93 ASN A O 1
ATOM 757 N N . GLU A 1 94 ? 4.798 -7.891 0.923 1.00 88.25 94 GLU A N 1
ATOM 758 C CA . GLU A 1 94 ? 5.454 -7.734 -0.370 1.00 88.25 94 GLU A CA 1
ATOM 759 C C . GLU A 1 94 ? 6.732 -6.903 -0.257 1.00 88.25 94 GLU A C 1
ATOM 761 O O . GLU A 1 94 ? 6.715 -5.673 -0.289 1.00 88.25 94 GLU A O 1
ATOM 766 N N . ASN A 1 95 ? 7.862 -7.590 -0.097 1.00 93.06 95 ASN A N 1
ATOM 767 C CA . ASN A 1 95 ? 9.171 -6.946 -0.119 1.00 93.06 95 ASN A CA 1
ATOM 768 C C . ASN A 1 95 ? 9.357 -6.140 -1.414 1.00 93.06 95 ASN A C 1
ATOM 770 O O . ASN A 1 95 ? 8.943 -6.582 -2.482 1.00 93.06 95 ASN A O 1
ATOM 774 N N . ILE A 1 96 ? 9.989 -4.968 -1.339 1.00 92.44 96 ILE A N 1
ATOM 775 C CA . ILE A 1 96 ? 10.125 -4.064 -2.493 1.00 92.44 96 ILE A CA 1
ATOM 776 C C . ILE A 1 96 ? 10.937 -4.683 -3.634 1.00 92.44 96 ILE A C 1
ATOM 778 O O . ILE A 1 96 ? 10.589 -4.500 -4.798 1.00 92.44 96 ILE A O 1
ATOM 782 N N . LEU A 1 97 ? 11.998 -5.436 -3.335 1.00 91.12 97 LEU A N 1
ATOM 783 C CA . LEU A 1 97 ? 12.804 -6.083 -4.374 1.00 91.12 97 LEU A CA 1
ATOM 784 C C . LEU A 1 97 ? 12.002 -7.179 -5.072 1.00 91.12 97 LEU A C 1
ATOM 786 O O . LEU A 1 97 ? 12.011 -7.266 -6.302 1.00 91.12 97 LEU A O 1
ATOM 790 N N . LEU A 1 98 ? 11.264 -7.966 -4.287 1.00 90.69 98 LEU A N 1
ATOM 791 C CA . LEU A 1 98 ? 10.345 -8.964 -4.815 1.00 90.69 98 LEU A CA 1
ATOM 792 C C . LEU A 1 98 ? 9.244 -8.299 -5.652 1.00 90.69 98 LEU A C 1
ATOM 794 O O . LEU A 1 98 ? 9.024 -8.706 -6.788 1.00 90.69 98 LEU A O 1
ATOM 798 N N . HIS A 1 99 ? 8.612 -7.238 -5.146 1.00 92.31 99 HIS A N 1
ATOM 799 C CA . HIS A 1 99 ? 7.608 -6.457 -5.868 1.00 92.31 99 HIS A CA 1
ATOM 800 C C . HIS A 1 99 ? 8.143 -5.988 -7.223 1.00 92.31 99 HIS A C 1
ATOM 802 O O . HIS A 1 99 ? 7.522 -6.227 -8.256 1.00 92.31 99 HIS A O 1
ATOM 808 N N . ARG A 1 100 ? 9.339 -5.395 -7.238 1.00 93.06 100 ARG A N 1
ATOM 809 C CA . ARG A 1 100 ? 9.994 -4.919 -8.456 1.00 93.06 100 ARG A CA 1
ATOM 810 C C . ARG A 1 100 ? 10.223 -6.043 -9.458 1.00 93.06 100 ARG A C 1
ATOM 812 O O . ARG A 1 100 ? 9.954 -5.871 -10.646 1.00 93.06 100 ARG A O 1
ATOM 819 N N . PHE A 1 101 ? 10.734 -7.183 -8.998 1.00 90.69 101 PHE A N 1
ATOM 820 C CA . PHE A 1 101 ? 10.952 -8.361 -9.837 1.00 90.69 101 PHE A CA 1
ATOM 821 C C . PHE A 1 101 ? 9.637 -8.872 -10.439 1.00 90.69 101 PHE A C 1
ATOM 823 O O . PHE A 1 101 ? 9.573 -9.157 -11.638 1.00 90.69 101 PHE A O 1
ATOM 830 N N . LEU A 1 102 ? 8.580 -8.933 -9.624 1.00 90.38 102 LEU A N 1
ATOM 831 C CA . LEU A 1 102 ? 7.240 -9.330 -10.047 1.00 90.38 102 LEU A CA 1
ATOM 832 C C . LEU A 1 102 ? 6.672 -8.372 -11.100 1.00 90.38 102 LEU A C 1
ATOM 834 O O . LEU A 1 102 ? 6.236 -8.800 -12.170 1.00 90.38 102 LEU A O 1
ATOM 838 N N . MET A 1 103 ? 6.744 -7.071 -10.829 1.00 91.56 103 MET A N 1
ATOM 839 C CA . MET A 1 103 ? 6.206 -6.030 -11.697 1.00 91.56 103 MET A CA 1
ATOM 840 C C . MET A 1 103 ? 6.966 -5.914 -13.015 1.00 91.56 103 MET A C 1
ATOM 842 O O . MET A 1 103 ? 6.328 -5.786 -14.055 1.00 91.56 103 MET A O 1
ATOM 846 N N . LYS A 1 104 ? 8.301 -6.024 -13.022 1.00 90.81 104 LYS A N 1
ATOM 847 C CA . LYS A 1 104 ? 9.080 -6.018 -14.272 1.00 90.81 104 LYS A CA 1
ATOM 848 C C . LYS A 1 104 ? 8.703 -7.174 -15.193 1.00 90.81 104 LYS A C 1
ATOM 850 O O . LYS A 1 104 ? 8.549 -6.961 -16.391 1.00 90.81 104 LYS A O 1
ATOM 855 N N . GLY A 1 105 ? 8.527 -8.375 -14.645 1.00 87.94 105 GLY A N 1
ATOM 856 C CA . GLY A 1 105 ? 8.095 -9.519 -15.444 1.00 87.94 105 GLY A CA 1
ATOM 857 C C . GLY A 1 105 ? 6.659 -9.403 -15.936 1.00 87.94 105 GLY A C 1
ATOM 858 O O . GLY A 1 105 ? 6.382 -9.769 -17.071 1.00 87.94 105 GLY A O 1
ATOM 859 N N . PHE A 1 106 ? 5.761 -8.821 -15.137 1.00 87.19 106 PHE A N 1
ATOM 860 C CA . PHE A 1 106 ? 4.403 -8.498 -15.584 1.00 87.19 106 PHE A CA 1
ATOM 861 C C . PHE A 1 106 ? 4.379 -7.412 -16.678 1.00 87.19 106 PHE A C 1
ATOM 863 O O . PHE A 1 106 ? 3.558 -7.456 -17.589 1.00 87.19 106 PHE A O 1
ATOM 870 N N . MET A 1 107 ? 5.288 -6.439 -16.603 1.00 88.56 107 MET A N 1
ATOM 871 C CA . MET A 1 107 ? 5.423 -5.307 -17.526 1.00 88.56 107 MET A CA 1
ATOM 872 C C . MET A 1 107 ? 6.414 -5.594 -18.664 1.00 88.56 107 MET A C 1
ATOM 874 O O . MET A 1 107 ? 7.134 -4.702 -19.114 1.00 88.56 107 MET A O 1
ATOM 878 N N . THR A 1 108 ? 6.467 -6.837 -19.132 1.00 87.56 108 THR A N 1
ATOM 879 C CA . THR A 1 108 ? 7.320 -7.241 -20.251 1.00 87.56 108 THR A CA 1
ATOM 880 C C . THR A 1 108 ? 6.540 -7.275 -21.563 1.00 87.56 108 THR A C 1
ATOM 882 O O . THR A 1 108 ? 5.343 -7.551 -21.591 1.00 87.56 108 THR A O 1
ATOM 885 N N . LYS A 1 109 ? 7.233 -7.034 -22.678 1.00 84.81 109 LYS A N 1
ATOM 886 C CA . LYS A 1 109 ? 6.721 -7.316 -24.030 1.00 84.81 109 LYS A CA 1
ATOM 887 C C . LYS A 1 109 ? 7.042 -8.739 -24.500 1.00 84.81 109 LYS A C 1
ATOM 889 O O . LYS A 1 109 ? 6.526 -9.175 -25.524 1.00 84.81 109 LYS A O 1
ATOM 894 N N . ASN A 1 110 ? 7.915 -9.454 -23.788 1.00 88.38 110 ASN A N 1
ATOM 895 C CA . ASN A 1 110 ? 8.357 -10.786 -24.184 1.00 88.38 110 ASN A CA 1
ATOM 896 C C . ASN A 1 110 ? 7.299 -11.839 -23.819 1.00 88.38 110 ASN A C 1
ATOM 898 O O . ASN A 1 110 ? 7.063 -12.101 -22.642 1.00 88.38 110 ASN A O 1
ATOM 902 N N . ILE A 1 111 ? 6.715 -12.476 -24.837 1.00 87.12 111 ILE A N 1
ATOM 903 C CA . ILE A 1 111 ? 5.634 -13.466 -24.706 1.00 87.12 111 ILE A CA 1
ATOM 904 C C . ILE A 1 111 ? 6.042 -14.654 -23.821 1.00 87.12 111 ILE A C 1
ATOM 906 O O . ILE A 1 111 ? 5.233 -15.130 -23.030 1.00 87.12 111 ILE A O 1
ATOM 910 N N . PHE A 1 112 ? 7.295 -15.117 -23.898 1.00 86.56 112 PHE A N 1
ATOM 911 C CA . PHE A 1 112 ? 7.768 -16.232 -23.069 1.00 86.56 112 PHE A CA 1
ATOM 912 C C . PHE A 1 112 ? 7.842 -15.848 -21.592 1.00 86.56 112 PHE A C 1
ATOM 914 O O . PHE A 1 112 ? 7.418 -16.611 -20.726 1.00 86.56 112 PHE A O 1
ATOM 921 N N . VAL A 1 113 ? 8.349 -14.647 -21.304 1.00 85.56 113 VAL A N 1
ATOM 922 C CA . VAL A 1 113 ? 8.410 -14.130 -19.931 1.00 85.56 113 VAL A CA 1
ATOM 923 C C . VAL A 1 113 ? 6.996 -13.909 -19.401 1.00 85.56 113 VAL A C 1
ATOM 925 O O . VAL A 1 113 ? 6.695 -14.348 -18.296 1.00 85.56 113 VAL A O 1
ATOM 928 N N . ASP A 1 114 ? 6.104 -13.322 -20.201 1.00 85.19 114 ASP A N 1
ATOM 929 C CA . ASP A 1 114 ? 4.696 -13.138 -19.838 1.00 85.19 114 ASP A CA 1
ATOM 930 C C . ASP A 1 114 ? 4.008 -14.482 -19.530 1.00 85.19 114 ASP A C 1
ATOM 932 O O . ASP A 1 114 ? 3.343 -14.622 -18.502 1.00 85.19 114 ASP A O 1
ATOM 936 N N . PHE A 1 115 ? 4.252 -15.513 -20.345 1.00 87.06 115 PHE A N 1
ATOM 937 C CA . PHE A 1 115 ? 3.735 -16.861 -20.108 1.00 87.06 115 PHE A CA 1
ATOM 938 C C . PHE A 1 115 ? 4.244 -17.458 -18.788 1.00 87.06 115 PHE A C 1
ATOM 940 O O . PHE A 1 115 ? 3.442 -17.935 -17.980 1.00 87.06 115 PHE A O 1
ATOM 947 N N . ILE A 1 116 ? 5.554 -17.390 -18.528 1.00 86.62 116 ILE A N 1
ATOM 948 C CA . ILE A 1 116 ? 6.156 -17.873 -17.274 1.00 86.62 116 ILE A CA 1
ATOM 949 C C . ILE A 1 116 ? 5.542 -17.139 -16.077 1.00 86.62 116 ILE A C 1
ATOM 951 O O . ILE A 1 116 ? 5.092 -17.778 -15.122 1.00 86.62 116 ILE A O 1
ATOM 955 N N . TYR A 1 117 ? 5.451 -15.810 -16.140 1.00 85.00 117 TYR A N 1
ATOM 956 C CA . TYR A 1 117 ? 4.914 -14.999 -15.049 1.00 85.00 117 TYR A CA 1
ATOM 957 C C . TYR A 1 117 ? 3.426 -15.254 -14.793 1.00 85.00 117 TYR A C 1
ATOM 959 O O . TYR A 1 117 ? 2.995 -15.248 -13.642 1.00 85.00 117 TYR A O 1
ATOM 967 N N . ARG A 1 118 ? 2.629 -15.517 -15.834 1.00 81.81 118 ARG A N 1
ATOM 968 C CA . ARG A 1 118 ? 1.184 -15.762 -15.687 1.00 81.81 118 ARG A CA 1
ATOM 969 C C . ARG A 1 118 ? 0.830 -17.194 -15.309 1.00 81.81 118 ARG A C 1
ATOM 971 O O . ARG A 1 118 ? -0.224 -17.399 -14.710 1.00 81.81 118 ARG A O 1
ATOM 978 N N . LYS A 1 119 ? 1.637 -18.184 -15.703 1.00 85.56 119 LYS A N 1
ATOM 979 C CA . LYS A 1 119 ? 1.286 -19.611 -15.572 1.00 85.56 119 LYS A CA 1
ATOM 980 C C . LYS A 1 119 ? 2.181 -20.376 -14.609 1.00 85.56 119 LYS A C 1
ATOM 982 O O . LYS A 1 119 ? 1.676 -21.189 -13.845 1.00 85.56 119 LYS A O 1
ATOM 987 N N . VAL A 1 120 ? 3.482 -20.109 -14.620 1.00 83.00 120 VAL A N 1
ATOM 988 C CA . VAL A 1 120 ? 4.464 -20.870 -13.833 1.00 83.00 120 VAL A CA 1
ATOM 989 C C . VAL A 1 120 ? 4.672 -20.236 -12.460 1.00 83.00 120 VAL A C 1
ATOM 991 O O . VAL A 1 120 ? 4.774 -20.936 -11.455 1.00 83.00 120 VAL A O 1
ATOM 994 N N . LEU A 1 121 ? 4.657 -18.905 -12.387 1.00 84.69 121 LEU A N 1
ATOM 995 C CA . LEU A 1 121 ? 4.945 -18.173 -11.154 1.00 84.69 121 LEU A CA 1
ATOM 996 C C . LEU A 1 121 ? 3.949 -18.457 -10.015 1.00 84.69 121 LEU A C 1
ATOM 998 O O . LEU A 1 121 ? 4.288 -18.324 -8.841 1.00 84.69 121 LEU A O 1
ATOM 1002 N N . LEU A 1 122 ? 2.732 -18.899 -10.346 1.00 79.75 122 LEU A N 1
ATOM 1003 C CA . LEU A 1 122 ? 1.721 -19.284 -9.358 1.00 79.75 122 LEU A CA 1
ATOM 1004 C C . LEU A 1 122 ? 2.187 -20.453 -8.473 1.00 79.75 122 LEU A C 1
ATOM 1006 O O . LEU A 1 122 ? 1.862 -20.491 -7.288 1.00 79.75 122 LEU A O 1
ATOM 1010 N N . PHE A 1 123 ? 2.995 -21.367 -9.016 1.00 84.44 123 PHE A N 1
ATOM 1011 C CA . PHE A 1 123 ? 3.494 -22.530 -8.278 1.00 84.44 123 PHE A CA 1
ATOM 1012 C C . PHE A 1 123 ? 4.591 -22.178 -7.271 1.00 84.44 123 PHE A C 1
ATOM 1014 O O . PHE A 1 123 ? 4.782 -22.900 -6.297 1.00 84.44 123 PHE A O 1
ATOM 1021 N N . VAL A 1 124 ? 5.280 -21.050 -7.459 1.00 85.38 124 VAL A N 1
ATOM 1022 C CA . VAL A 1 124 ? 6.353 -20.611 -6.555 1.00 85.38 124 VAL A CA 1
ATOM 1023 C C . VAL A 1 124 ? 5.872 -19.638 -5.478 1.00 85.38 124 VAL A C 1
ATOM 1025 O O . VAL A 1 124 ? 6.667 -19.239 -4.634 1.00 85.38 124 VAL A O 1
ATOM 1028 N N . ILE A 1 125 ? 4.577 -19.291 -5.426 1.00 82.31 125 ILE A N 1
ATOM 1029 C CA . ILE A 1 125 ? 4.010 -18.383 -4.407 1.00 82.31 125 ILE A CA 1
ATOM 1030 C C . ILE A 1 125 ? 4.410 -18.755 -2.963 1.00 82.31 125 ILE A C 1
ATOM 1032 O O . ILE A 1 125 ? 4.778 -17.842 -2.219 1.00 82.31 125 ILE A O 1
ATOM 1036 N N . PRO A 1 126 ? 4.379 -20.035 -2.527 1.00 83.25 126 PRO A N 1
ATOM 1037 C CA . PRO A 1 126 ? 4.796 -20.398 -1.170 1.00 83.25 126 PRO A CA 1
ATOM 1038 C C . PRO A 1 126 ? 6.252 -20.026 -0.871 1.00 83.25 126 PRO A C 1
ATOM 1040 O O . PRO A 1 126 ? 6.556 -19.589 0.234 1.00 83.25 126 PRO A O 1
ATOM 1043 N N . ILE A 1 127 ? 7.126 -20.132 -1.874 1.00 84.25 127 ILE A N 1
ATOM 1044 C CA . ILE A 1 127 ? 8.543 -19.771 -1.776 1.00 84.25 127 ILE A CA 1
ATOM 1045 C C . ILE A 1 127 ? 8.686 -18.247 -1.739 1.00 84.25 127 ILE A C 1
ATOM 1047 O O . ILE A 1 127 ? 9.383 -17.711 -0.886 1.00 84.25 127 ILE A O 1
ATOM 1051 N N . LEU A 1 128 ? 7.962 -17.526 -2.602 1.00 82.69 128 LEU A N 1
ATOM 1052 C CA . LEU A 1 128 ? 7.988 -16.058 -2.635 1.00 82.69 128 LEU A CA 1
ATOM 1053 C C . LEU A 1 128 ? 7.541 -15.435 -1.303 1.00 82.69 128 LEU A C 1
ATOM 1055 O O . LEU A 1 128 ? 8.057 -14.394 -0.905 1.00 82.69 128 LEU A O 1
ATOM 1059 N N . ARG A 1 129 ? 6.626 -16.091 -0.576 1.00 81.06 129 ARG A N 1
ATOM 1060 C CA . ARG A 1 129 ? 6.197 -15.665 0.766 1.00 81.06 129 ARG A CA 1
ATOM 1061 C C . ARG A 1 129 ? 7.321 -15.669 1.799 1.00 81.06 129 ARG A C 1
ATOM 1063 O O . ARG A 1 129 ? 7.236 -14.892 2.744 1.00 81.06 129 ARG A O 1
ATOM 1070 N N . MET A 1 130 ? 8.350 -16.496 1.625 1.00 81.44 130 MET A N 1
ATOM 1071 C CA . MET A 1 130 ? 9.500 -16.527 2.534 1.00 81.44 130 MET A CA 1
ATOM 1072 C C . MET A 1 130 ? 10.345 -15.251 2.441 1.00 81.44 130 MET A C 1
ATOM 1074 O O . MET A 1 130 ? 11.035 -14.917 3.391 1.00 81.44 130 MET A O 1
ATOM 1078 N N . PHE A 1 131 ? 10.246 -14.506 1.337 1.00 78.94 131 PHE A N 1
ATOM 1079 C CA . PHE A 1 131 ? 11.013 -13.282 1.097 1.00 78.94 131 PHE A CA 1
ATOM 1080 C C . PHE A 1 131 ? 10.250 -11.999 1.468 1.00 78.94 131 PHE A C 1
ATOM 1082 O O . PHE A 1 131 ? 10.625 -10.913 1.035 1.00 78.94 131 PHE A O 1
ATOM 1089 N N . ASN A 1 132 ? 9.166 -12.090 2.246 1.00 81.75 132 ASN A N 1
ATOM 1090 C CA . ASN A 1 132 ? 8.349 -10.941 2.661 1.00 81.75 132 ASN A CA 1
ATOM 1091 C C . ASN A 1 132 ? 8.954 -10.163 3.847 1.00 81.75 132 ASN A C 1
ATOM 1093 O O . ASN A 1 132 ? 8.290 -9.913 4.852 1.00 81.75 132 ASN A O 1
ATOM 1097 N N . GLU A 1 133 ? 10.211 -9.752 3.717 1.00 83.19 133 GLU A N 1
ATOM 1098 C CA . GLU A 1 133 ? 10.903 -8.936 4.719 1.00 83.19 133 GLU A CA 1
ATOM 1099 C C . GLU A 1 133 ? 10.798 -7.433 4.419 1.00 83.19 133 GLU A C 1
ATOM 1101 O O . GLU A 1 133 ? 10.511 -7.016 3.292 1.00 83.19 133 GLU A O 1
ATOM 1106 N N . GLU A 1 134 ? 11.041 -6.599 5.433 1.00 85.06 134 GLU A N 1
ATOM 1107 C CA . GLU A 1 134 ? 11.181 -5.154 5.236 1.00 85.06 134 GLU A CA 1
ATOM 1108 C C . GLU A 1 134 ? 12.453 -4.841 4.426 1.00 85.06 134 GLU A C 1
ATOM 1110 O O . GLU A 1 134 ? 13.477 -5.493 4.617 1.00 85.06 134 GLU A O 1
ATOM 1115 N N . PRO A 1 135 ? 12.435 -3.826 3.546 1.00 89.62 135 PRO A N 1
ATOM 1116 C CA . PRO A 1 135 ? 11.357 -2.866 3.324 1.00 89.62 135 PRO A CA 1
ATOM 1117 C C . PRO A 1 135 ? 10.207 -3.417 2.468 1.00 89.62 135 PRO A C 1
ATOM 1119 O O . PRO A 1 135 ? 10.423 -4.047 1.432 1.00 89.62 135 PRO A O 1
ATOM 1122 N N . THR A 1 136 ? 8.972 -3.133 2.886 1.00 91.69 136 THR A N 1
ATOM 1123 C CA . THR A 1 136 ? 7.748 -3.612 2.220 1.00 91.69 136 THR A CA 1
ATOM 1124 C C . THR A 1 136 ? 7.050 -2.534 1.393 1.00 91.69 136 THR A C 1
ATOM 1126 O O . THR A 1 136 ? 6.959 -1.374 1.797 1.00 91.69 136 THR A O 1
ATOM 1129 N N . TYR A 1 137 ? 6.530 -2.930 0.228 1.00 93.69 137 TYR A N 1
ATOM 1130 C CA . TYR A 1 137 ? 5.741 -2.071 -0.653 1.00 93.69 137 TYR A CA 1
ATOM 1131 C C . TYR A 1 137 ? 4.369 -1.779 -0.037 1.00 93.69 137 TYR A C 1
ATOM 1133 O O . TYR A 1 137 ? 3.928 -0.629 -0.021 1.00 93.69 137 TYR A O 1
ATOM 1141 N N . ARG A 1 138 ? 3.703 -2.802 0.523 1.00 93.38 138 ARG A N 1
ATOM 1142 C CA . ARG A 1 138 ? 2.364 -2.681 1.117 1.00 93.38 138 ARG A CA 1
ATOM 1143 C C . ARG A 1 138 ? 2.386 -2.866 2.622 1.00 93.38 138 ARG A C 1
ATOM 1145 O O . ARG A 1 138 ? 3.162 -3.637 3.181 1.00 93.38 138 ARG A O 1
ATOM 1152 N N . LYS A 1 139 ? 1.438 -2.205 3.276 1.00 93.69 139 LYS A N 1
ATOM 1153 C CA . LYS A 1 139 ? 1.083 -2.459 4.669 1.00 93.69 139 LYS A CA 1
ATOM 1154 C C . LYS A 1 139 ? -0.346 -2.970 4.730 1.00 93.69 139 LYS A C 1
ATOM 1156 O O . LYS A 1 139 ? -1.229 -2.457 4.041 1.00 93.69 139 LYS A O 1
ATOM 1161 N N . ILE A 1 140 ? -0.556 -3.988 5.554 1.00 95.38 140 ILE A N 1
ATOM 1162 C CA . ILE A 1 140 ? -1.858 -4.594 5.812 1.00 95.38 140 ILE A CA 1
ATOM 1163 C C . ILE A 1 140 ? -2.291 -4.181 7.211 1.00 95.38 140 ILE A C 1
ATOM 1165 O O . ILE A 1 140 ? -1.672 -4.568 8.198 1.00 95.38 140 ILE A O 1
ATOM 1169 N N . PHE A 1 141 ? -3.360 -3.399 7.285 1.00 96.56 141 PHE A N 1
ATOM 1170 C CA . PHE A 1 141 ? -4.033 -3.032 8.521 1.00 96.56 141 PHE A CA 1
ATOM 1171 C C . PHE A 1 141 ? -5.124 -4.058 8.797 1.00 96.56 141 PHE A C 1
ATOM 1173 O O . PHE A 1 141 ? -6.105 -4.141 8.059 1.00 96.56 141 PHE A O 1
ATOM 1180 N N . CYS A 1 142 ? -4.950 -4.826 9.863 1.00 97.50 142 CYS A N 1
ATOM 1181 C CA . CYS A 1 142 ? -5.925 -5.774 10.373 1.00 97.50 142 CYS A CA 1
ATOM 1182 C C . CYS A 1 142 ? -6.619 -5.140 11.579 1.00 97.50 142 CYS A C 1
ATOM 1184 O O . CYS A 1 142 ? -5.992 -4.896 12.609 1.00 97.50 142 CYS A O 1
ATOM 1186 N N . ILE A 1 143 ? -7.906 -4.838 11.429 1.00 97.44 143 ILE A N 1
ATOM 1187 C CA . ILE A 1 143 ? -8.716 -4.152 12.433 1.00 97.44 143 ILE A CA 1
ATOM 1188 C C . ILE A 1 143 ? -9.754 -5.144 12.941 1.00 97.44 143 ILE A C 1
ATOM 1190 O O . ILE A 1 143 ? -10.710 -5.461 12.232 1.00 97.44 143 ILE A O 1
ATOM 1194 N N . ASP A 1 144 ? -9.554 -5.641 14.152 1.00 97.44 144 ASP A N 1
ATOM 1195 C CA . ASP A 1 144 ? -10.482 -6.538 14.829 1.00 97.44 144 ASP A CA 1
ATOM 1196 C C . ASP A 1 144 ? -11.507 -5.712 15.616 1.00 97.44 144 ASP A C 1
ATOM 1198 O O . ASP A 1 144 ? -11.134 -4.823 16.384 1.00 97.44 144 ASP A O 1
ATOM 1202 N N . LEU A 1 145 ? -12.795 -5.974 15.382 1.00 95.44 145 LEU A N 1
ATOM 1203 C CA . LEU A 1 145 ? -13.916 -5.346 16.082 1.00 95.44 145 LEU A CA 1
ATOM 1204 C C . LEU A 1 145 ? -14.270 -6.216 17.293 1.00 95.44 145 LEU A C 1
ATOM 1206 O O . LEU A 1 145 ? -14.597 -7.393 17.119 1.00 95.44 145 LEU A O 1
ATOM 1210 N N . LEU A 1 146 ? -14.150 -5.638 18.489 1.00 91.06 146 LEU A N 1
ATOM 1211 C CA . LEU A 1 146 ? -14.343 -6.303 19.782 1.00 91.06 146 LEU A CA 1
ATOM 1212 C C . LEU A 1 146 ? -15.759 -6.104 20.323 1.00 91.06 146 LEU A C 1
ATOM 1214 O O . LEU A 1 146 ? -16.308 -4.994 20.134 1.00 91.06 146 LEU A O 1
#

pLDDT: mean 91.53, std 4.64, range [76.06, 97.56]

Foldseek 3Di:
DLLLDAPVCSLVVLLVQVQPDDWKDKDKFFEDDLLLVLLVVLQVVLCVAPVDGDVSSVSNVVRDGDHPVRVVVSNVVSCVVSVWDKDKDKDAFAESVNVSVLSNLCSDP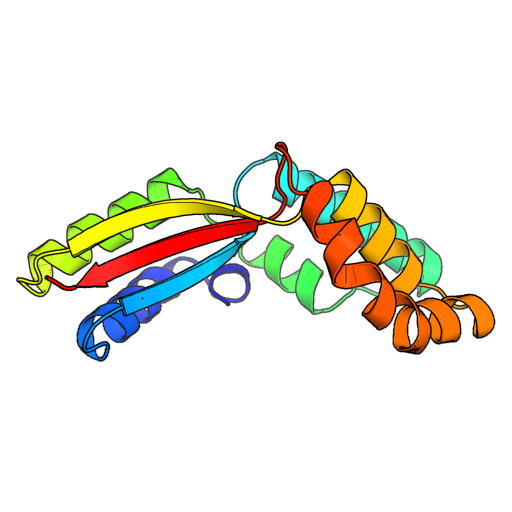DPVSVCCSVPVVVVCVVVSRVVRDPPGRMMMIMMTTD

Solvent-accessible surface area (backbone atoms only — not comparable to full-atom values): 8011 Å² total; per-residue (Å²): 99,61,35,72,32,53,69,86,50,38,56,58,52,52,43,50,47,62,67,73,45,84,50,59,46,78,50,62,38,57,33,46,70,67,26,50,52,48,46,53,50,50,48,54,53,39,29,74,70,67,79,44,83,54,68,71,54,53,35,27,67,72,38,39,63,51,44,65,68,58,52,52,50,50,50,55,54,42,30,59,77,69,73,46,50,68,49,81,48,76,41,72,37,50,11,43,69,59,47,50,57,53,49,52,41,70,66,49,89,48,66,68,51,38,46,42,56,74,64,53,46,67,78,46,46,77,62,57,59,75,58,48,45,86,64,35,28,26,38,34,38,40,35,39,52,105

Sequence (146 aa):
MLEHMESKNREKAVGEMLRVARKKVIIALPCGKQAKAEDEFLTVYYRLQFSRDYIFIAQHNRYGLPDCKTVRSIISRLSQSLRKKTAVSVYGNENILLHRFLMKGFMTKNIFVDFIYRKVLLFVIPILRMFNEEPTYRKIFCIDLL

Mean predicted aligned error: 4.36 Å